Protein AF-A0A2V1JTU3-F1 (afdb_monomer)

Foldseek 3Di:
DPDDDDPVRVVVVVVVVVLVVVLVVLVVVAPDPVSSVVVNVVVVVD

Secondary structure (DSSP, 8-state):
------HHHHHHHHHHHHHHHHHHHHHHT-SSHHHHHHHHHHHHT-

Radius of gyration: 14.5 Å; Cα contacts (8 Å, |Δi|>4): 9; chains: 1; bounding box: 38×17×32 Å

Structure (mmCIF, N/CA/C/O b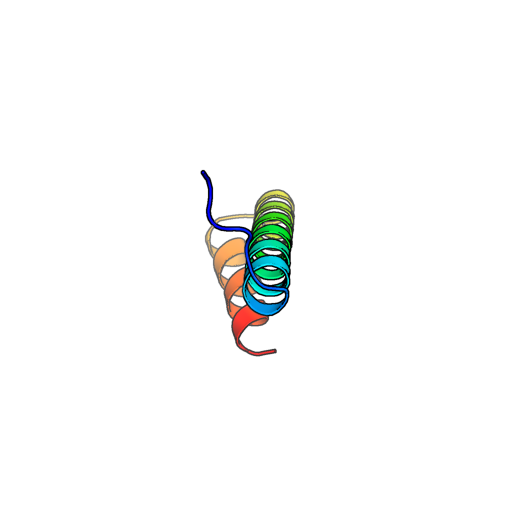ackbone):
data_AF-A0A2V1JTU3-F1
#
_entry.id   AF-A0A2V1JTU3-F1
#
loop_
_atom_site.group_PDB
_atom_site.id
_atom_site.type_symbol
_atom_site.label_atom_id
_atom_site.label_alt_id
_atom_site.label_comp_id
_atom_site.label_asym_id
_atom_site.label_entity_id
_atom_site.label_seq_id
_atom_site.pdbx_PDB_ins_code
_atom_site.Cartn_x
_atom_site.Cartn_y
_atom_site.Cartn_z
_atom_site.occupancy
_atom_site.B_iso_or_equiv
_atom_site.auth_seq_id
_atom_site.auth_comp_id
_atom_site.auth_asym_id
_atom_site.auth_atom_id
_atom_site.pdbx_PDB_model_num
ATOM 1 N N . MET A 1 1 ? 28.371 3.612 -11.759 1.00 50.91 1 MET A N 1
ATOM 2 C CA . MET A 1 1 ? 27.231 3.915 -12.639 1.00 50.91 1 MET A CA 1
ATOM 3 C C . MET A 1 1 ? 26.073 3.148 -12.062 1.00 50.91 1 MET A C 1
ATOM 5 O O . MET A 1 1 ? 26.220 1.942 -11.920 1.00 50.91 1 MET A O 1
ATOM 9 N N . GLU A 1 2 ? 25.012 3.827 -11.633 1.00 70.31 2 GLU A N 1
ATOM 10 C CA . GLU A 1 2 ? 23.717 3.151 -11.524 1.00 70.31 2 GLU A CA 1
ATOM 11 C C . GLU A 1 2 ? 23.402 2.624 -12.923 1.00 70.31 2 GLU A C 1
ATOM 13 O O . GLU A 1 2 ? 23.530 3.368 -13.899 1.00 70.31 2 GLU A O 1
ATOM 18 N N . GLU A 1 3 ? 23.153 1.323 -13.039 1.00 76.38 3 GLU A N 1
ATOM 19 C CA . GLU A 1 3 ? 22.710 0.743 -14.302 1.00 76.38 3 GLU A CA 1
ATOM 20 C C . GLU A 1 3 ? 21.404 1.438 -14.695 1.00 76.38 3 GLU A C 1
ATOM 22 O O . GLU A 1 3 ? 20.507 1.603 -13.868 1.00 76.38 3 GLU A O 1
ATOM 27 N N . GLU A 1 4 ? 21.331 1.926 -15.934 1.00 84.44 4 GLU A N 1
ATOM 28 C CA . GLU A 1 4 ? 20.145 2.611 -16.434 1.00 84.44 4 GLU A CA 1
ATOM 29 C C . GLU A 1 4 ? 18.988 1.607 -16.446 1.00 84.44 4 GLU A C 1
ATOM 31 O O . GLU A 1 4 ? 18.983 0.661 -17.238 1.00 84.44 4 GLU A O 1
ATOM 36 N N . MET A 1 5 ? 18.050 1.781 -15.512 1.00 88.06 5 MET A N 1
ATOM 37 C CA . MET A 1 5 ? 16.919 0.875 -15.351 1.00 88.06 5 MET A CA 1
ATOM 38 C C . MET A 1 5 ? 16.124 0.787 -16.645 1.00 88.06 5 MET A C 1
ATOM 40 O O . MET A 1 5 ? 15.805 1.798 -17.279 1.00 88.06 5 MET A O 1
ATOM 44 N N . ASN A 1 6 ? 15.755 -0.432 -17.019 1.00 93.44 6 ASN A N 1
ATOM 45 C CA . ASN A 1 6 ? 14.894 -0.621 -18.172 1.00 93.44 6 ASN A CA 1
ATOM 46 C C . ASN A 1 6 ? 13.472 -0.115 -17.871 1.00 93.44 6 ASN A C 1
ATOM 48 O O . ASN A 1 6 ? 13.054 0.017 -16.719 1.00 93.44 6 ASN A O 1
ATOM 52 N N . LEU A 1 7 ? 12.688 0.131 -18.923 1.00 94.62 7 LEU A N 1
ATOM 53 C CA . LEU A 1 7 ? 11.317 0.634 -18.785 1.00 94.62 7 LEU A CA 1
ATOM 54 C C . LEU A 1 7 ? 10.442 -0.250 -17.874 1.00 94.62 7 LEU A C 1
ATOM 56 O O . LEU A 1 7 ? 9.587 0.262 -17.158 1.00 94.62 7 LEU A O 1
ATOM 60 N N . GLY A 1 8 ? 10.641 -1.571 -17.882 1.00 96.81 8 GLY A N 1
ATOM 61 C CA . GLY A 1 8 ? 9.897 -2.492 -17.021 1.00 96.81 8 GLY A CA 1
ATOM 62 C C . GLY A 1 8 ? 10.220 -2.310 -15.536 1.00 96.81 8 GLY A C 1
ATOM 63 O O . GLY A 1 8 ? 9.312 -2.346 -14.708 1.00 96.81 8 GLY A O 1
ATOM 64 N N . GLU A 1 9 ? 11.486 -2.066 -15.204 1.00 95.75 9 GLU A N 1
ATOM 65 C CA . GLU A 1 9 ? 11.941 -1.759 -13.842 1.00 95.75 9 GLU A CA 1
ATOM 66 C C . GLU A 1 9 ? 11.389 -0.415 -13.364 1.00 95.75 9 GLU A C 1
ATOM 68 O O . GLU A 1 9 ? 10.807 -0.349 -12.284 1.00 95.75 9 GLU A O 1
ATOM 73 N N . GLN A 1 10 ? 11.447 0.615 -14.213 1.00 95.38 10 GLN A N 1
ATOM 74 C CA . GLN A 1 10 ? 10.884 1.935 -13.910 1.00 95.38 10 GLN A CA 1
ATOM 75 C C . GLN A 1 10 ? 9.371 1.873 -13.655 1.00 95.38 10 GLN A C 1
ATOM 77 O O . GLN A 1 10 ? 8.856 2.466 -12.708 1.00 95.38 10 GLN A O 1
ATOM 82 N N . LEU A 1 11 ? 8.635 1.130 -14.490 1.00 96.44 11 LEU A N 1
ATOM 83 C CA . LEU A 1 11 ? 7.193 0.944 -14.311 1.00 96.44 11 LEU A CA 1
ATOM 84 C C . LEU A 1 11 ? 6.872 0.154 -13.040 1.00 96.44 11 LEU A C 1
ATOM 86 O O . LEU A 1 11 ? 5.862 0.432 -12.391 1.00 96.44 11 LEU A O 1
ATOM 90 N N . ARG A 1 12 ? 7.715 -0.819 -12.681 1.00 95.50 12 ARG A N 1
ATOM 91 C CA . ARG A 1 12 ? 7.566 -1.591 -11.449 1.00 95.50 12 ARG A CA 1
ATOM 92 C C . ARG A 1 12 ? 7.779 -0.714 -10.216 1.00 95.50 12 ARG A C 1
ATOM 94 O O . ARG A 1 12 ? 6.916 -0.738 -9.345 1.00 95.50 12 ARG A O 1
ATOM 101 N N . GLU A 1 13 ? 8.854 0.070 -10.157 1.00 95.38 13 GLU A N 1
ATOM 102 C CA . GLU A 1 13 ? 9.084 1.017 -9.053 1.00 95.38 13 GLU A CA 1
ATOM 103 C C . GLU A 1 13 ? 7.917 1.993 -8.914 1.00 95.38 13 GLU A C 1
ATOM 105 O O . GLU A 1 13 ? 7.334 2.115 -7.838 1.00 95.38 13 GLU A O 1
ATOM 110 N N . LEU A 1 14 ? 7.491 2.612 -10.019 1.00 95.12 14 LEU A N 1
ATOM 111 C CA . LEU A 1 14 ? 6.358 3.534 -10.006 1.00 95.12 14 LEU A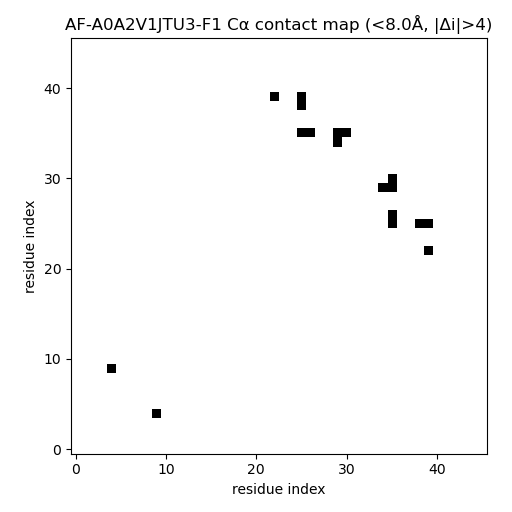 CA 1
ATOM 112 C C . LEU A 1 14 ? 5.071 2.859 -9.499 1.00 95.12 14 LEU A C 1
ATOM 114 O O . LEU A 1 14 ? 4.284 3.471 -8.771 1.00 95.12 14 LEU A O 1
ATOM 118 N N . ALA A 1 15 ? 4.830 1.598 -9.870 1.00 95.44 15 ALA A N 1
ATOM 119 C CA . ALA A 1 15 ? 3.690 0.832 -9.376 1.00 95.44 15 ALA A CA 1
ATOM 120 C C . ALA A 1 15 ? 3.800 0.537 -7.867 1.00 95.44 15 ALA A C 1
ATOM 122 O O . ALA A 1 15 ? 2.813 0.704 -7.146 1.00 95.44 15 ALA A O 1
ATOM 123 N N . GLU A 1 16 ? 4.981 0.149 -7.379 1.00 95.56 16 GLU A N 1
ATOM 124 C CA . GLU A 1 16 ? 5.252 -0.116 -5.959 1.00 95.56 16 GLU A CA 1
ATOM 125 C C . GLU A 1 16 ? 5.104 1.160 -5.101 1.00 95.56 16 GLU A C 1
ATOM 127 O O . GLU A 1 16 ? 4.457 1.136 -4.045 1.00 95.56 16 GLU A O 1
ATOM 132 N N . GLU A 1 17 ? 5.601 2.303 -5.581 1.00 96.44 17 GLU A N 1
ATOM 133 C CA . GLU A 1 17 ? 5.432 3.610 -4.933 1.00 96.44 17 GLU A CA 1
ATOM 134 C C . GLU A 1 17 ? 3.960 4.030 -4.860 1.00 96.44 17 GLU A C 1
ATOM 136 O O . GLU A 1 17 ? 3.466 4.448 -3.806 1.00 96.44 17 GLU A O 1
ATOM 141 N N . ASN A 1 18 ? 3.228 3.894 -5.969 1.00 96.19 18 ASN A N 1
ATOM 142 C CA . ASN A 1 18 ? 1.807 4.233 -6.023 1.00 96.19 18 ASN A CA 1
ATOM 143 C C . ASN A 1 18 ? 0.973 3.341 -5.100 1.00 96.19 18 ASN A C 1
ATOM 145 O O . ASN A 1 18 ? 0.071 3.834 -4.415 1.00 96.19 18 ASN A O 1
ATOM 149 N N . GLN A 1 19 ? 1.295 2.048 -5.028 1.00 95.12 19 GLN A N 1
ATOM 150 C CA . GLN A 1 19 ? 0.641 1.126 -4.107 1.00 95.12 19 GLN A CA 1
ATOM 151 C C . GLN A 1 19 ? 0.925 1.506 -2.647 1.00 95.12 19 GLN A C 1
ATOM 153 O O . GLN A 1 19 ? 0.006 1.516 -1.828 1.00 95.12 19 GLN A O 1
ATOM 158 N N . THR A 1 20 ? 2.164 1.889 -2.325 1.00 97.06 20 THR A N 1
ATOM 159 C CA . THR A 1 20 ? 2.549 2.341 -0.978 1.00 97.06 20 THR A CA 1
ATOM 160 C C . THR A 1 20 ? 1.796 3.611 -0.570 1.00 97.06 20 THR A C 1
ATOM 162 O O . THR A 1 20 ? 1.255 3.674 0.537 1.00 97.06 20 THR A O 1
ATOM 165 N N . ARG A 1 21 ? 1.671 4.594 -1.476 1.00 97.75 21 ARG A N 1
ATOM 166 C CA . ARG A 1 21 ? 0.890 5.825 -1.243 1.00 97.75 21 ARG A CA 1
ATOM 167 C C . ARG A 1 21 ? -0.577 5.515 -0.947 1.00 97.75 21 ARG A C 1
ATOM 169 O O . ARG A 1 21 ? -1.128 6.015 0.029 1.00 97.75 21 ARG A O 1
ATOM 176 N N . LYS A 1 22 ? -1.176 4.620 -1.731 1.00 96.31 22 LYS A N 1
ATOM 177 C CA . LYS A 1 22 ? -2.565 4.190 -1.548 1.00 96.31 22 LYS A CA 1
ATOM 178 C C . LYS A 1 22 ? -2.791 3.458 -0.224 1.00 96.31 22 LYS A C 1
ATOM 180 O O . LYS A 1 22 ? -3.819 3.649 0.419 1.00 96.31 22 LYS A O 1
ATOM 185 N N . ILE A 1 23 ? -1.839 2.623 0.201 1.00 96.19 23 ILE A N 1
ATOM 186 C CA . ILE A 1 23 ? -1.900 1.973 1.516 1.00 96.19 23 ILE A CA 1
ATOM 187 C C . ILE A 1 23 ? -1.865 3.033 2.618 1.00 96.19 23 ILE A C 1
ATOM 189 O O . ILE A 1 23 ? -2.692 2.972 3.521 1.00 96.19 23 ILE A O 1
ATOM 193 N N . LEU A 1 24 ? -0.969 4.020 2.537 1.00 97.69 24 LEU A N 1
ATOM 194 C CA . LEU A 1 24 ? -0.886 5.088 3.536 1.00 97.69 24 LEU A CA 1
ATOM 195 C C . LEU A 1 24 ? -2.189 5.898 3.634 1.00 97.69 24 LEU A C 1
ATOM 197 O O . LEU A 1 24 ? -2.649 6.176 4.738 1.00 97.69 24 LEU A O 1
ATOM 201 N N . GLU A 1 25 ? -2.809 6.228 2.501 1.00 97.25 25 GLU A N 1
ATOM 202 C CA . GLU A 1 25 ? -4.125 6.881 2.465 1.00 97.25 25 GLU A CA 1
ATOM 203 C C . GLU A 1 25 ? -5.192 6.037 3.172 1.00 97.25 25 GLU A C 1
ATOM 205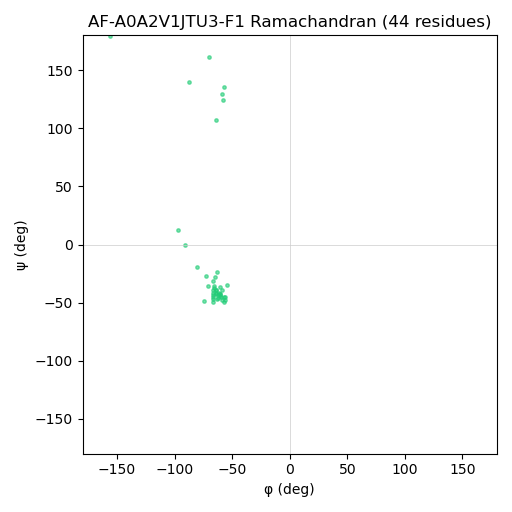 O O . GLU A 1 25 ? -5.883 6.536 4.059 1.00 97.25 25 GLU A O 1
ATOM 210 N N . ILE A 1 26 ? -5.256 4.733 2.878 1.00 96.56 26 ILE A N 1
ATOM 211 C CA . ILE A 1 26 ? -6.167 3.808 3.566 1.00 96.56 26 ILE A CA 1
ATOM 212 C C . ILE A 1 26 ? -5.926 3.814 5.074 1.00 96.56 26 ILE A C 1
ATOM 214 O O . ILE A 1 26 ? -6.890 3.849 5.838 1.00 96.56 26 ILE A O 1
ATOM 218 N N . LEU A 1 27 ? -4.666 3.766 5.516 1.00 96.62 27 LEU A N 1
ATOM 219 C CA . LEU A 1 27 ? -4.330 3.782 6.940 1.00 96.62 27 LEU A CA 1
ATOM 220 C C . LEU A 1 27 ? -4.801 5.078 7.613 1.00 96.62 27 LEU A C 1
ATOM 222 O O . LEU A 1 27 ? -5.373 5.010 8.698 1.00 96.62 27 LEU A O 1
ATOM 226 N N . ASN A 1 28 ? -4.622 6.227 6.957 1.00 97.50 28 ASN A N 1
ATOM 227 C CA . ASN A 1 28 ? -5.055 7.529 7.471 1.00 97.50 28 ASN A CA 1
ATOM 228 C C . ASN A 1 28 ? -6.586 7.662 7.556 1.00 97.50 28 ASN A C 1
ATOM 230 O O . ASN A 1 28 ? -7.095 8.344 8.441 1.00 97.50 28 ASN A O 1
ATOM 234 N N . GLU A 1 29 ? -7.323 7.007 6.657 1.00 96.81 29 GLU A N 1
ATOM 235 C CA . GLU A 1 29 ? -8.794 7.011 6.626 1.00 96.81 29 GLU A CA 1
ATOM 236 C C . GLU A 1 29 ? -9.433 5.866 7.434 1.00 96.81 29 GLU A C 1
ATOM 238 O O . GLU A 1 29 ? -10.661 5.709 7.459 1.00 96.81 29 GLU A O 1
ATOM 243 N N . SER A 1 30 ? -8.625 5.010 8.059 1.00 98.00 30 SER A N 1
ATOM 244 C CA . SER A 1 30 ? -9.120 3.860 8.812 1.00 98.00 30 SER A CA 1
ATOM 245 C C . SER A 1 30 ? -9.428 4.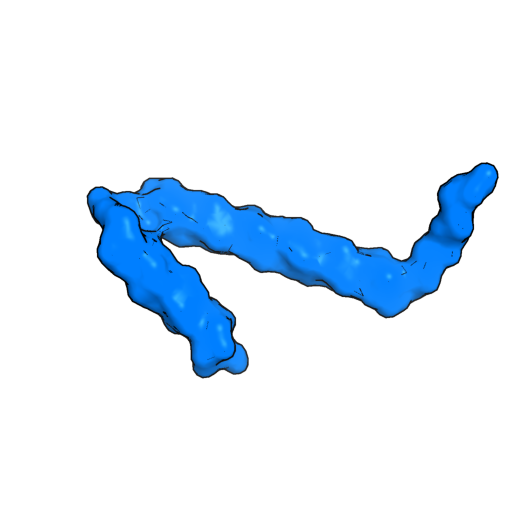217 10.256 1.00 98.00 30 SER A C 1
ATOM 247 O O . SER A 1 30 ? -8.694 4.949 10.913 1.00 98.00 30 SER A O 1
ATOM 249 N N . LYS A 1 31 ? -10.532 3.668 10.764 1.00 96.69 31 LYS A N 1
ATOM 250 C CA . LYS A 1 31 ? -10.986 3.931 12.138 1.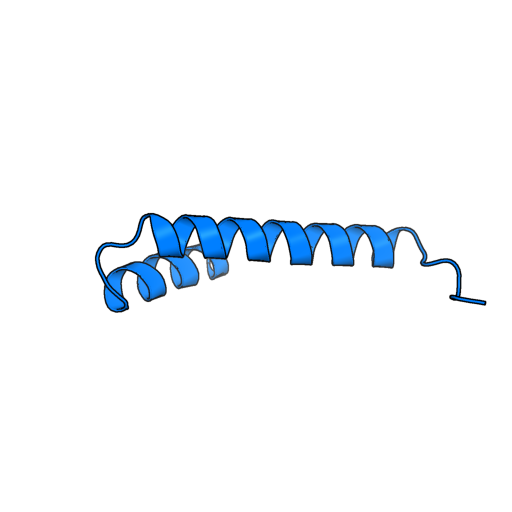00 96.69 31 LYS A CA 1
ATOM 251 C C . LYS A 1 31 ? -10.084 3.266 13.173 1.00 96.69 31 LYS A C 1
ATOM 253 O O . LYS A 1 31 ? -9.868 3.806 14.253 1.00 96.69 31 LYS A O 1
ATOM 258 N N . ASP A 1 32 ? -9.591 2.082 12.835 1.00 97.56 32 ASP A N 1
ATOM 259 C CA . ASP A 1 32 ? -8.720 1.266 13.663 1.00 97.56 32 ASP A CA 1
ATOM 260 C C . ASP A 1 32 ? -7.893 0.300 12.795 1.00 97.56 32 ASP A C 1
ATOM 262 O O . ASP A 1 32 ? -7.995 0.258 11.565 1.00 97.56 32 ASP A O 1
ATOM 266 N N . LEU A 1 33 ? -7.050 -0.494 13.457 1.00 96.25 33 LEU A N 1
ATOM 267 C CA . LEU A 1 33 ? -6.177 -1.464 12.803 1.00 96.25 33 LEU A CA 1
ATOM 268 C C . LEU A 1 33 ? -6.945 -2.597 12.097 1.00 96.25 33 LEU A C 1
ATOM 270 O O . LEU A 1 33 ? -6.412 -3.186 11.155 1.00 96.25 33 LEU A O 1
AT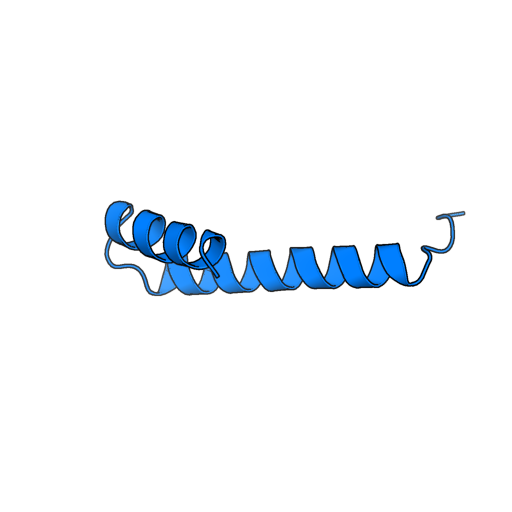OM 274 N N . ALA A 1 34 ? -8.148 -2.952 12.554 1.00 97.75 34 ALA A N 1
ATOM 275 C CA . ALA A 1 34 ? -8.940 -4.009 11.932 1.00 97.75 34 ALA A CA 1
ATOM 276 C C . ALA A 1 34 ? -9.542 -3.517 10.607 1.00 97.75 34 ALA A C 1
ATOM 278 O O . ALA A 1 34 ? -9.331 -4.167 9.582 1.00 97.75 34 ALA A O 1
ATOM 279 N N . ASP A 1 35 ? -10.162 -2.333 10.613 1.00 97.19 35 ASP A N 1
ATOM 280 C CA . ASP A 1 35 ? -10.690 -1.646 9.423 1.00 97.19 35 ASP A CA 1
ATOM 281 C C . ASP A 1 35 ? -9.588 -1.432 8.370 1.00 97.19 35 ASP A C 1
ATOM 283 O O . ASP A 1 35 ? -9.744 -1.787 7.199 1.00 97.19 35 ASP A O 1
ATOM 287 N N . ALA A 1 36 ? -8.409 -0.973 8.806 1.00 97.25 36 ALA A N 1
ATOM 288 C CA . ALA A 1 36 ? -7.234 -0.833 7.947 1.00 97.25 36 ALA A CA 1
ATOM 289 C C . ALA A 1 36 ? -6.841 -2.149 7.259 1.00 97.25 36 ALA A C 1
ATOM 291 O O . ALA A 1 36 ? -6.617 -2.191 6.047 1.00 97.25 36 ALA A O 1
ATOM 292 N N . LYS A 1 37 ? -6.771 -3.251 8.018 1.00 96.44 37 LYS A N 1
ATOM 293 C CA . LYS A 1 37 ? -6.406 -4.570 7.480 1.00 96.44 37 LYS A CA 1
ATOM 294 C C . LYS A 1 37 ? -7.444 -5.097 6.493 1.00 96.44 37 LYS A C 1
ATOM 296 O O . LYS A 1 37 ? -7.053 -5.728 5.512 1.00 96.44 37 LYS A O 1
ATOM 301 N N . GLU A 1 38 ? -8.734 -4.869 6.728 1.00 96.75 38 GLU A N 1
ATOM 302 C CA . GLU A 1 38 ? -9.792 -5.270 5.793 1.00 96.75 38 GLU A CA 1
ATOM 303 C C . GLU A 1 38 ? -9.718 -4.481 4.484 1.00 96.75 38 GLU A C 1
ATOM 305 O O . GLU A 1 38 ? -9.701 -5.085 3.408 1.00 96.75 38 GLU A O 1
ATOM 310 N N . LYS A 1 39 ? -9.568 -3.154 4.561 1.00 95.38 39 LYS A N 1
ATOM 311 C CA . LYS A 1 39 ? -9.422 -2.285 3.384 1.00 95.38 39 LYS A CA 1
ATOM 312 C C . LYS A 1 39 ? -8.183 -2.628 2.553 1.00 95.38 39 LYS A C 1
ATOM 314 O O . LYS A 1 39 ? -8.275 -2.706 1.329 1.00 95.38 39 LYS A O 1
ATOM 319 N N . VAL A 1 40 ? -7.040 -2.902 3.192 1.00 94.94 40 VAL A N 1
ATOM 320 C CA . VAL A 1 40 ? -5.817 -3.334 2.487 1.00 94.94 40 VAL A CA 1
ATOM 321 C C . VAL A 1 40 ? -5.997 -4.716 1.852 1.00 94.94 40 VAL A C 1
ATOM 323 O O . VAL A 1 40 ? -5.618 -4.904 0.699 1.00 94.94 40 VAL A O 1
ATOM 326 N N . LYS A 1 41 ? -6.624 -5.681 2.539 1.00 94.75 41 LYS A N 1
ATOM 327 C CA . LYS A 1 41 ? -6.925 -7.001 1.948 1.00 94.75 41 LYS A CA 1
ATOM 328 C C . LYS A 1 41 ? -7.842 -6.894 0.731 1.00 94.75 41 LYS A C 1
ATOM 330 O O . LYS A 1 41 ? -7.645 -7.622 -0.236 1.00 94.75 41 LYS A O 1
ATOM 335 N N . ALA A 1 42 ? -8.806 -5.975 0.748 1.00 93.69 42 ALA A N 1
ATOM 336 C CA . ALA A 1 42 ? -9.682 -5.735 -0.394 1.00 93.69 42 ALA A CA 1
ATOM 337 C C . ALA A 1 42 ? -8.924 -5.230 -1.639 1.0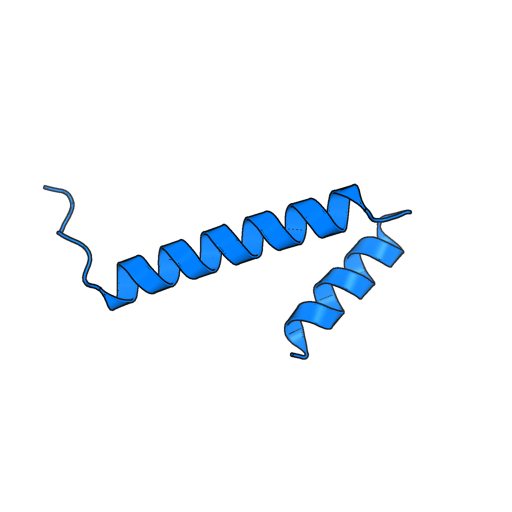0 93.69 42 ALA A C 1
ATOM 339 O O . ALA A 1 42 ? -9.398 -5.441 -2.753 1.00 93.69 42 ALA A O 1
ATOM 340 N N . LEU A 1 43 ? -7.741 -4.616 -1.479 1.00 89.56 43 LEU A N 1
ATOM 341 C CA . LEU A 1 43 ? -6.878 -4.250 -2.609 1.00 89.56 43 LEU A CA 1
ATOM 342 C C . LEU A 1 43 ? -6.195 -5.450 -3.272 1.00 89.56 43 LEU A C 1
ATOM 344 O O . LEU A 1 43 ? -5.869 -5.351 -4.447 1.00 89.56 43 LEU A O 1
ATOM 348 N N . LEU A 1 44 ? -5.967 -6.547 -2.544 1.00 85.19 44 LEU A N 1
ATOM 349 C CA . LEU A 1 44 ? -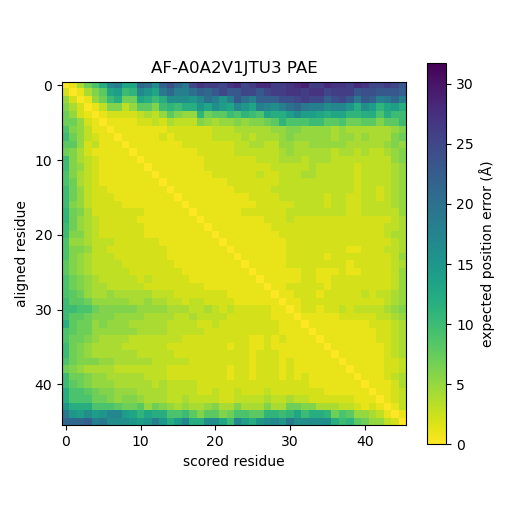5.297 -7.747 -3.067 1.00 85.19 44 LEU A CA 1
ATOM 350 C C . LEU A 1 44 ? -6.234 -8.646 -3.885 1.00 85.19 44 LEU A C 1
ATOM 352 O O . LEU A 1 44 ? -5.766 -9.485 -4.645 1.00 85.19 44 LEU A O 1
ATOM 356 N N . ASN A 1 45 ? -7.548 -8.485 -3.710 1.00 75.38 45 ASN A N 1
ATOM 357 C CA . ASN A 1 45 ? -8.580 -9.260 -4.405 1.00 75.38 45 ASN A CA 1
ATOM 358 C C . ASN A 1 45 ? -9.147 -8.531 -5.640 1.00 75.38 45 ASN A C 1
ATOM 360 O O . ASN A 1 45 ? -10.201 -8.920 -6.145 1.00 75.38 45 ASN A O 1
ATOM 364 N N . LYS A 1 46 ? -8.495 -7.450 -6.080 1.00 60.09 46 LYS A N 1
ATOM 365 C CA . LYS A 1 46 ? -8.797 -6.722 -7.318 1.00 60.09 46 LYS A CA 1
ATOM 366 C C . LYS A 1 46 ? -7.795 -7.092 -8.397 1.00 60.09 46 LYS A C 1
ATOM 368 O O . LYS A 1 46 ? -8.242 -7.1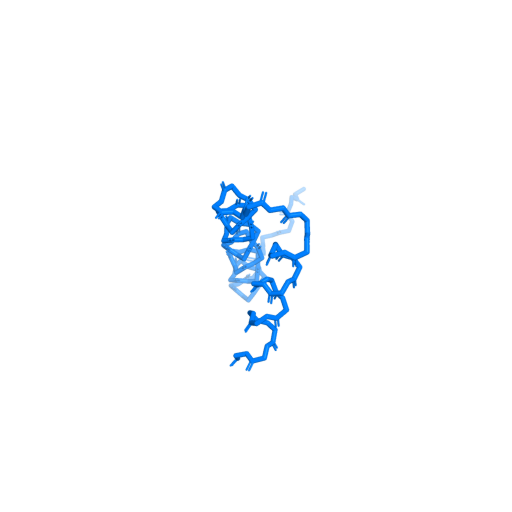68 -9.560 1.00 60.09 46 LYS A O 1
#

Sequence (46 aa):
MEEEMNLGEQLRELAEENQTRKILEILNESKDLADAKEKVKALLNK

Organism: Eubacterium ramulus (NCBI:txid39490)

Mean predicted aligned error: 4.58 Å

Solvent-accessible surface area (backbone atoms only — not comparable to full-atom values): 2793 Å² total; per-residue (Å²): 127,83,75,83,72,50,72,69,54,53,53,48,52,53,50,54,52,52,50,51,52,52,51,53,52,45,52,74,73,32,92,46,74,66,55,27,51,51,57,56,52,57,62,74,78,107

pLDDT: mean 92.17, std 9.91, range [50.91, 98.0]